Protein AF-A0A9D8K3T7-F1 (afdb_monomer_lite)

pLDDT: mean 91.18, std 6.03, range [59.62, 97.62]

Structure (mmCIF, N/CA/C/O backbone):
data_AF-A0A9D8K3T7-F1
#
_entry.id   AF-A0A9D8K3T7-F1
#
loop_
_atom_site.group_PDB
_atom_site.id
_atom_site.type_symbol
_atom_site.label_atom_id
_atom_site.label_alt_id
_atom_site.label_comp_id
_atom_site.label_asym_id
_atom_site.label_entity_id
_atom_site.label_seq_id
_atom_site.pdbx_PDB_ins_code
_atom_site.Cartn_x
_atom_site.Cartn_y
_atom_site.Cartn_z
_atom_site.occupancy
_atom_site.B_iso_or_equiv
_atom_site.auth_seq_id
_atom_site.auth_comp_id
_atom_site.auth_asym_id
_atom_site.auth_atom_id
_atom_site.pdbx_PDB_model_num
ATOM 1 N N . MET A 1 1 ? -12.596 6.333 -8.350 1.00 59.62 1 MET A N 1
ATOM 2 C CA . MET A 1 1 ? -12.313 5.576 -7.111 1.00 59.62 1 MET A CA 1
ATOM 3 C C . MET A 1 1 ? -12.587 6.525 -5.955 1.00 59.62 1 MET A C 1
ATOM 5 O O . MET A 1 1 ? -12.245 7.690 -6.104 1.00 59.62 1 MET A O 1
ATOM 9 N N . ALA A 1 2 ? -13.260 6.091 -4.889 1.00 73.00 2 ALA A N 1
ATOM 10 C CA . ALA A 1 2 ? -13.436 6.940 -3.708 1.00 73.00 2 ALA A CA 1
ATOM 11 C C . ALA A 1 2 ? -12.078 7.144 -3.017 1.00 73.00 2 ALA A C 1
ATOM 13 O O . ALA A 1 2 ? -11.259 6.223 -3.025 1.00 73.00 2 ALA A O 1
ATOM 14 N N . GLU A 1 3 ? -11.831 8.332 -2.463 1.00 82.88 3 GLU A N 1
ATOM 15 C CA . GLU A 1 3 ? -10.604 8.611 -1.711 1.00 82.88 3 GLU A CA 1
ATOM 16 C C . GLU A 1 3 ? -10.474 7.657 -0.521 1.00 82.88 3 GLU A C 1
ATOM 18 O O . GLU A 1 3 ? -11.423 7.441 0.234 1.00 82.88 3 GLU A O 1
ATOM 23 N N . MET A 1 4 ? -9.284 7.079 -0.357 1.00 88.50 4 MET A N 1
ATOM 24 C CA . MET A 1 4 ? -8.962 6.221 0.778 1.00 88.50 4 MET A CA 1
ATOM 25 C C . MET A 1 4 ? -7.820 6.855 1.558 1.00 88.50 4 MET A C 1
ATOM 27 O O . MET A 1 4 ? -6.693 6.925 1.074 1.00 88.50 4 MET A O 1
ATOM 31 N N . VAL A 1 5 ? -8.108 7.281 2.783 1.00 91.19 5 VAL A N 1
ATOM 32 C CA . VAL A 1 5 ? -7.136 7.904 3.686 1.00 91.19 5 VAL A CA 1
ATOM 33 C C . VAL A 1 5 ? -6.657 6.859 4.686 1.00 91.19 5 VAL A C 1
ATOM 35 O O . VAL A 1 5 ? -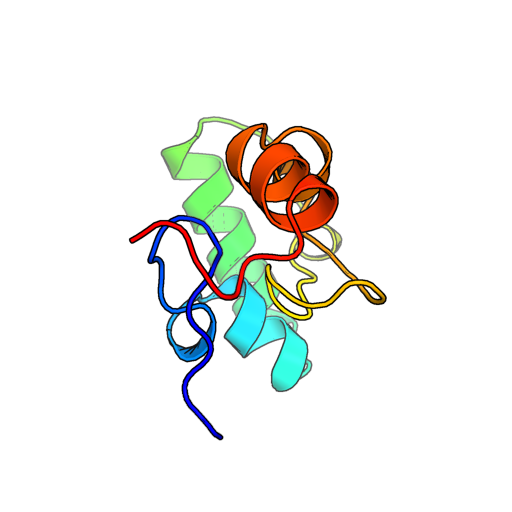7.458 6.310 5.426 1.00 91.19 5 VAL A O 1
ATOM 38 N N . ALA A 1 6 ? -5.363 6.559 4.733 1.00 90.75 6 ALA A N 1
ATOM 39 C CA . ALA A 1 6 ? -4.793 5.646 5.719 1.00 90.75 6 ALA A CA 1
ATOM 40 C C . ALA A 1 6 ? -5.025 6.137 7.157 1.00 90.75 6 ALA A C 1
ATOM 42 O O . ALA A 1 6 ? -5.249 7.322 7.397 1.00 90.75 6 ALA A O 1
ATOM 43 N N . TYR A 1 7 ? -4.829 5.253 8.140 1.00 91.25 7 TYR A N 1
ATOM 44 C CA . TYR A 1 7 ? -4.870 5.646 9.553 1.00 91.25 7 TYR A CA 1
ATOM 45 C C . TYR A 1 7 ? -3.941 6.823 9.888 1.00 91.25 7 TYR A C 1
ATOM 47 O O . TYR A 1 7 ? -4.287 7.643 10.725 1.00 91.25 7 TYR A O 1
ATOM 55 N N . CYS A 1 8 ? -2.791 6.935 9.220 1.00 88.50 8 CYS A N 1
ATOM 56 C CA . CYS A 1 8 ? -1.830 8.025 9.402 1.00 88.50 8 CYS A CA 1
ATOM 57 C C . CYS A 1 8 ? -2.125 9.296 8.580 1.00 88.50 8 CYS A C 1
ATOM 59 O O . CYS A 1 8 ? -1.292 10.195 8.569 1.00 88.50 8 CYS A O 1
ATOM 61 N N . GLY A 1 9 ? -3.239 9.360 7.845 1.00 88.12 9 GLY A N 1
ATOM 62 C CA . GLY A 1 9 ? -3.582 10.504 6.991 1.00 88.12 9 GLY A CA 1
ATOM 63 C C . GLY A 1 9 ? -3.026 10.447 5.564 1.00 88.12 9 GLY A C 1
ATOM 64 O O . GLY A 1 9 ? -3.402 11.268 4.736 1.00 88.12 9 GLY A O 1
ATOM 65 N N . ILE A 1 10 ? -2.175 9.468 5.233 1.00 89.12 10 ILE A N 1
ATOM 66 C CA . ILE A 1 10 ? -1.662 9.296 3.863 1.00 89.12 10 ILE A CA 1
ATOM 67 C C . ILE A 1 10 ? -2.790 8.849 2.929 1.00 89.12 10 ILE A C 1
ATOM 69 O O . ILE A 1 10 ? -3.467 7.856 3.201 1.00 89.12 10 ILE A O 1
ATOM 73 N N . LEU A 1 11 ? -2.939 9.514 1.787 1.00 91.25 11 LEU A N 1
ATOM 74 C CA . LEU A 1 11 ? -3.876 9.109 0.743 1.00 91.25 11 LEU A CA 1
ATOM 75 C C . LEU A 1 11 ? -3.389 7.828 0.056 1.00 91.25 11 LEU A C 1
ATOM 77 O O . LEU A 1 11 ? -2.463 7.824 -0.752 1.00 91.25 11 LEU A O 1
ATOM 81 N N . CYS A 1 12 ? -4.037 6.707 0.371 1.00 89.44 12 CYS A N 1
ATOM 82 C CA . CYS A 1 12 ? -3.774 5.418 -0.266 1.00 89.44 12 CYS A CA 1
ATOM 83 C C . CYS A 1 12 ? -4.075 5.476 -1.767 1.00 89.44 12 CYS A C 1
ATOM 85 O O . CYS A 1 12 ? -3.365 4.853 -2.547 1.00 89.44 12 CYS A O 1
ATOM 87 N N . THR A 1 13 ? -5.064 6.266 -2.187 1.00 88.75 13 THR A N 1
ATOM 88 C CA . THR A 1 13 ? -5.406 6.468 -3.604 1.00 88.75 13 THR A CA 1
ATOM 89 C C . THR A 1 13 ? -4.323 7.177 -4.414 1.00 88.75 13 THR A C 1
ATOM 91 O O . THR A 1 13 ? -4.332 7.067 -5.636 1.00 88.75 13 THR A O 1
ATOM 94 N N . GLU A 1 14 ? -3.374 7.845 -3.756 1.00 91.75 14 GLU A N 1
ATOM 95 C CA . GLU A 1 14 ? -2.201 8.469 -4.382 1.00 91.75 14 GLU A CA 1
ATOM 96 C C . GLU A 1 14 ? -0.914 7.657 -4.152 1.00 91.75 14 GLU A C 1
ATOM 98 O O . GLU A 1 14 ? 0.151 7.990 -4.668 1.00 91.75 14 GLU A O 1
ATOM 103 N N . CYS A 1 15 ? -0.992 6.561 -3.390 1.00 91.56 15 CYS A N 1
ATOM 104 C CA . CYS A 1 15 ? 0.158 5.720 -3.093 1.00 91.56 15 CYS A CA 1
ATOM 105 C C . CYS A 1 15 ? 0.558 4.890 -4.328 1.00 91.56 15 CYS A C 1
ATOM 107 O O . CYS A 1 15 ? -0.259 4.104 -4.822 1.00 91.56 15 CYS A O 1
ATOM 109 N N . PRO A 1 16 ? 1.825 4.949 -4.784 1.00 93.00 16 PRO A N 1
ATOM 110 C CA . PRO A 1 16 ? 2.275 4.217 -5.967 1.00 93.00 16 PRO A CA 1
ATOM 111 C C . PRO A 1 16 ? 2.077 2.702 -5.856 1.00 93.00 16 PRO A C 1
ATOM 113 O O . PRO A 1 16 ? 1.663 2.059 -6.816 1.00 93.00 16 PRO A O 1
ATOM 116 N N . ALA A 1 17 ? 2.316 2.130 -4.669 1.00 94.25 17 ALA A N 1
ATOM 117 C CA . ALA A 1 17 ? 2.134 0.700 -4.424 1.00 94.25 17 ALA A CA 1
ATOM 118 C C . ALA A 1 17 ? 0.663 0.278 -4.529 1.00 94.25 17 ALA A C 1
ATOM 120 O O . ALA A 1 17 ? 0.355 -0.760 -5.114 1.00 94.25 17 ALA A O 1
ATOM 121 N N . PHE A 1 18 ? -0.250 1.091 -3.991 1.00 94.31 18 PHE A N 1
ATOM 122 C CA . PHE A 1 18 ? -1.686 0.844 -4.101 1.00 94.31 18 PHE A CA 1
ATOM 123 C C . PHE A 1 18 ? -2.129 0.928 -5.563 1.00 94.31 18 PHE A C 1
ATOM 125 O O . PHE A 1 18 ? -2.735 -0.008 -6.076 1.00 94.31 18 PHE A O 1
ATOM 132 N N . ILE A 1 19 ? -1.743 1.996 -6.265 1.00 94.31 19 ILE A N 1
ATOM 133 C CA . ILE A 1 19 ? -2.072 2.207 -7.680 1.00 94.31 19 ILE A CA 1
ATOM 134 C C . ILE A 1 19 ? -1.568 1.042 -8.544 1.00 94.31 19 ILE A C 1
ATOM 136 O O . ILE A 1 19 ? -2.342 0.485 -9.322 1.00 94.31 19 ILE A O 1
ATOM 140 N N . ALA A 1 20 ? -0.304 0.637 -8.384 1.00 96.12 20 ALA A N 1
ATOM 141 C CA . ALA A 1 20 ? 0.281 -0.488 -9.115 1.00 96.12 20 ALA A CA 1
ATOM 142 C C . ALA A 1 20 ? -0.460 -1.806 -8.834 1.00 96.12 20 ALA A C 1
ATOM 144 O O . ALA A 1 20 ? -0.693 -2.604 -9.740 1.00 96.12 20 ALA A O 1
ATOM 145 N N . THR A 1 21 ? -0.891 -2.011 -7.585 1.00 94.94 21 THR A N 1
ATOM 146 C CA . THR A 1 21 ? -1.648 -3.201 -7.180 1.00 94.94 21 THR A CA 1
ATOM 147 C C . THR A 1 21 ? -3.040 -3.233 -7.805 1.00 94.94 21 THR A C 1
ATOM 149 O O . THR A 1 21 ? -3.424 -4.265 -8.352 1.00 94.94 21 THR A O 1
ATOM 152 N N . GLN A 1 22 ? -3.777 -2.118 -7.762 1.00 93.88 22 GLN A N 1
ATOM 153 C CA . GLN A 1 22 ? -5.137 -2.031 -8.307 1.00 93.88 22 GLN A CA 1
ATOM 154 C C . GLN A 1 22 ? -5.164 -2.124 -9.836 1.00 93.88 22 GLN A C 1
ATOM 156 O O . GLN A 1 22 ? -6.114 -2.651 -10.407 1.00 93.88 22 GLN A O 1
ATOM 161 N N . GLN A 1 23 ? -4.117 -1.638 -10.505 1.00 95.12 23 GLN A N 1
ATOM 162 C CA . GLN A 1 23 ? -3.970 -1.757 -11.960 1.00 95.12 23 GLN A CA 1
ATOM 163 C C . GLN A 1 23 ? -3.366 -3.097 -12.392 1.00 95.12 23 GLN A C 1
ATOM 165 O O . GLN A 1 23 ? -3.318 -3.380 -13.585 1.00 95.12 23 GLN A O 1
ATOM 170 N N . ASN A 1 24 ? -2.919 -3.913 -11.431 1.00 95.38 24 ASN A N 1
ATOM 171 C CA . ASN A 1 24 ? -2.159 -5.136 -11.658 1.00 95.38 24 ASN A CA 1
ATOM 172 C C . ASN A 1 24 ? -0.995 -4.935 -12.650 1.00 95.38 24 ASN A C 1
ATOM 174 O O . ASN A 1 24 ? -0.823 -5.707 -13.591 1.00 95.38 24 ASN A O 1
ATOM 178 N N . ASP A 1 25 ? -0.234 -3.859 -12.445 1.00 97.19 25 ASP A N 1
ATOM 179 C CA . ASP A 1 25 ? 0.816 -3.398 -13.353 1.00 97.19 25 ASP A CA 1
ATOM 180 C C . ASP A 1 25 ? 2.204 -3.724 -12.782 1.00 97.19 25 ASP A C 1
ATOM 182 O O . ASP A 1 25 ? 2.700 -3.061 -11.864 1.00 97.19 25 ASP A O 1
ATOM 186 N N . ASP A 1 26 ? 2.839 -4.756 -13.339 1.00 96.56 26 ASP A N 1
ATOM 187 C CA . ASP A 1 26 ? 4.152 -5.229 -12.894 1.00 96.56 26 ASP A CA 1
ATOM 188 C C . ASP A 1 26 ? 5.288 -4.249 -13.216 1.00 96.56 26 ASP A C 1
ATOM 190 O O . ASP A 1 26 ? 6.279 -4.192 -12.480 1.00 96.56 26 ASP A O 1
ATOM 194 N N . ALA A 1 27 ? 5.149 -3.437 -14.269 1.00 97.00 27 ALA A N 1
ATOM 195 C CA . ALA A 1 27 ? 6.140 -2.416 -14.593 1.00 97.00 27 ALA A CA 1
ATOM 196 C C . ALA A 1 27 ? 6.149 -1.336 -13.505 1.00 97.00 27 ALA A C 1
ATOM 198 O O . ALA A 1 27 ? 7.210 -1.002 -12.974 1.00 97.00 27 ALA A O 1
ATOM 199 N N . LYS A 1 28 ?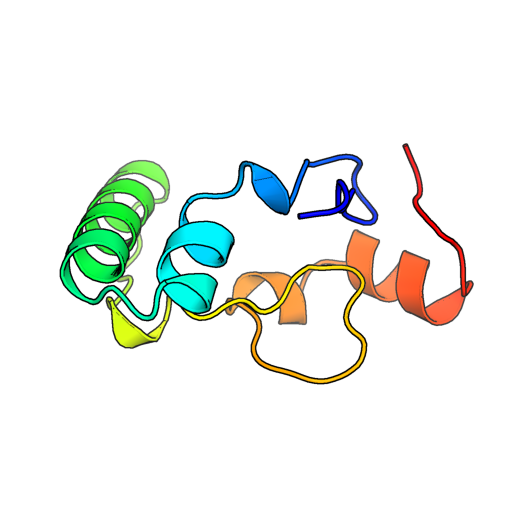 4.966 -0.885 -13.072 1.00 96.88 28 LYS A N 1
ATOM 200 C CA . LYS A 1 28 ? 4.844 0.053 -11.946 1.00 96.88 28 LYS A CA 1
ATOM 201 C C . LYS A 1 28 ? 5.332 -0.549 -10.635 1.00 96.88 28 LYS A C 1
ATOM 203 O O . LYS A 1 28 ? 6.023 0.134 -9.883 1.00 96.88 28 LYS A O 1
ATOM 208 N N . ARG A 1 29 ? 5.035 -1.825 -10.354 1.00 97.62 29 ARG A N 1
ATOM 209 C CA . ARG A 1 29 ? 5.5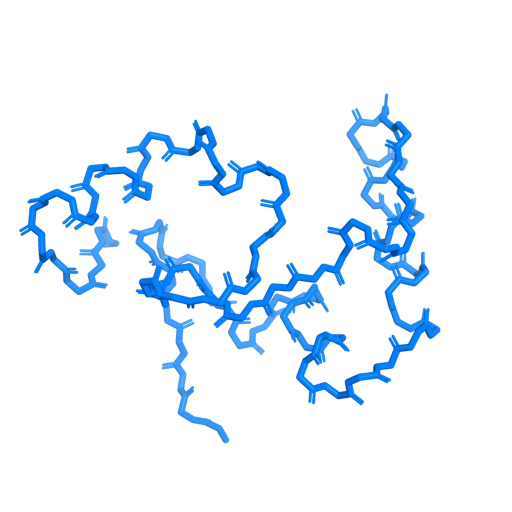75 -2.510 -9.161 1.00 97.62 29 ARG A CA 1
ATOM 210 C C . ARG A 1 29 ? 7.102 -2.484 -9.150 1.00 97.62 29 ARG A C 1
ATOM 212 O O . ARG A 1 29 ? 7.698 -2.199 -8.113 1.00 97.62 29 ARG A O 1
ATOM 219 N N . LYS A 1 30 ? 7.734 -2.721 -10.303 1.00 97.56 30 LYS A N 1
ATOM 220 C CA . LYS A 1 30 ? 9.191 -2.655 -10.447 1.00 97.56 30 LYS A CA 1
ATOM 221 C C . LYS A 1 30 ? 9.735 -1.247 -10.210 1.00 97.56 30 LYS A C 1
ATOM 223 O O . LYS A 1 30 ? 10.677 -1.099 -9.436 1.00 97.56 30 LYS A O 1
ATOM 228 N N . GLU A 1 31 ? 9.130 -0.223 -10.805 1.00 97.31 31 GLU A N 1
ATOM 229 C CA . GLU A 1 31 ? 9.542 1.172 -10.595 1.00 97.31 31 GLU A CA 1
ATOM 230 C C . GLU A 1 31 ? 9.458 1.579 -9.119 1.00 97.31 31 GLU A C 1
ATOM 232 O O . GLU A 1 31 ? 10.399 2.162 -8.578 1.00 97.31 31 GLU A O 1
ATOM 237 N N . VAL A 1 32 ? 8.358 1.232 -8.444 1.00 96.38 32 VAL A N 1
ATOM 238 C CA . VAL A 1 32 ? 8.163 1.522 -7.017 1.00 96.38 32 VAL A CA 1
ATOM 239 C C . VAL A 1 32 ? 9.184 0.776 -6.163 1.00 96.38 32 VAL A C 1
ATOM 241 O O . VAL A 1 32 ? 9.801 1.386 -5.288 1.00 96.38 32 VAL A O 1
ATOM 244 N N . ALA A 1 33 ? 9.411 -0.512 -6.435 1.00 96.50 33 ALA A N 1
ATOM 245 C CA . ALA A 1 33 ? 10.407 -1.310 -5.728 1.00 96.50 33 ALA A CA 1
ATOM 246 C C . ALA A 1 33 ? 11.813 -0.708 -5.862 1.00 96.50 33 ALA A C 1
ATOM 248 O O . ALA A 1 33 ? 12.505 -0.548 -4.861 1.00 96.50 33 ALA A O 1
ATOM 249 N N . GLU A 1 34 ? 12.221 -0.304 -7.069 1.00 96.75 34 GLU A N 1
ATOM 250 C CA . GLU A 1 34 ? 13.521 0.331 -7.304 1.00 96.75 34 GLU A CA 1
ATOM 251 C C . GLU A 1 34 ? 13.654 1.683 -6.592 1.00 96.75 34 GLU A C 1
ATOM 253 O O . GLU A 1 34 ? 14.704 1.979 -6.011 1.00 96.75 34 GLU A O 1
ATOM 258 N N . GLN A 1 35 ? 12.605 2.512 -6.620 1.00 96.38 35 GLN A N 1
ATOM 259 C CA . GLN A 1 35 ? 12.590 3.805 -5.932 1.00 96.38 35 GLN A CA 1
ATOM 260 C C . GLN A 1 35 ? 12.716 3.628 -4.418 1.00 96.38 35 GLN A C 1
ATOM 262 O O . GLN A 1 35 ? 13.579 4.244 -3.789 1.00 96.38 35 GLN A O 1
ATOM 267 N N . TRP A 1 36 ? 11.905 2.749 -3.831 1.00 95.19 36 TRP A N 1
ATOM 268 C CA . TRP A 1 36 ? 11.917 2.492 -2.394 1.00 95.19 36 TRP A CA 1
ATOM 269 C C . TRP A 1 36 ? 13.209 1.802 -1.954 1.00 95.19 36 TRP A C 1
ATOM 271 O O . TRP A 1 36 ? 13.761 2.153 -0.911 1.00 95.19 36 TRP A O 1
ATOM 281 N N . ALA A 1 37 ? 13.747 0.884 -2.763 1.00 95.38 37 ALA A N 1
ATOM 282 C CA . ALA A 1 37 ? 15.025 0.237 -2.490 1.00 95.38 37 ALA A CA 1
ATOM 283 C C . ALA A 1 37 ? 16.158 1.266 -2.377 1.00 95.38 37 ALA A C 1
ATOM 285 O O . ALA A 1 37 ? 16.952 1.219 -1.435 1.00 95.38 37 ALA A O 1
ATOM 286 N N . LYS A 1 38 ? 16.197 2.249 -3.288 1.00 95.81 38 LYS A N 1
ATOM 287 C CA . LYS A 1 38 ? 17.165 3.358 -3.253 1.00 95.81 38 LYS A CA 1
ATOM 288 C C . LYS A 1 38 ? 16.935 4.285 -2.059 1.00 95.81 38 LYS A C 1
ATOM 290 O O . LYS A 1 38 ? 17.889 4.610 -1.355 1.00 95.81 38 LYS A O 1
ATOM 295 N N . GLN A 1 39 ? 15.690 4.698 -1.824 1.00 95.12 39 GLN A N 1
ATOM 296 C CA . GLN A 1 39 ? 15.340 5.658 -0.775 1.00 95.12 39 GLN A CA 1
ATOM 297 C C . GLN A 1 39 ? 15.616 5.113 0.629 1.00 95.12 39 GLN A C 1
ATOM 299 O O . GLN A 1 39 ? 16.187 5.813 1.464 1.00 95.12 39 GLN A O 1
ATOM 304 N N . TYR A 1 40 ? 15.240 3.861 0.881 1.00 92.25 40 TYR A N 1
ATOM 305 C CA . TYR A 1 40 ? 15.384 3.237 2.194 1.00 92.25 40 TYR A CA 1
ATOM 306 C C . TYR A 1 40 ? 16.665 2.411 2.339 1.00 92.25 40 TYR A C 1
ATOM 308 O O . TYR A 1 40 ? 16.952 1.932 3.432 1.00 92.25 40 TYR A O 1
ATOM 316 N N . LYS A 1 41 ? 17.457 2.268 1.266 1.00 94.19 41 LYS A N 1
ATOM 317 C CA . LYS A 1 41 ? 18.680 1.446 1.222 1.00 94.19 41 LYS A CA 1
ATOM 318 C C . LYS A 1 41 ? 18.413 -0.009 1.626 1.00 94.19 41 LYS A C 1
ATOM 320 O O . LYS A 1 41 ? 19.170 -0.605 2.388 1.00 94.19 41 LYS A O 1
ATOM 325 N N . MET A 1 42 ? 17.321 -0.569 1.112 1.00 92.44 42 MET A N 1
ATOM 326 C CA . MET A 1 42 ? 16.879 -1.938 1.388 1.00 92.44 42 MET A CA 1
ATOM 327 C C . MET A 1 42 ? 16.696 -2.707 0.083 1.00 92.44 42 MET A C 1
ATOM 329 O O . MET A 1 42 ? 16.446 -2.113 -0.961 1.00 92.44 42 MET A O 1
ATOM 333 N N . SER A 1 43 ? 16.785 -4.035 0.135 1.00 92.81 43 SER A N 1
ATOM 334 C CA . SER A 1 43 ? 16.388 -4.870 -1.000 1.00 92.81 43 SER A CA 1
ATOM 335 C C . SER A 1 43 ? 14.870 -5.026 -0.988 1.00 92.81 43 SER A C 1
ATOM 337 O O . SER A 1 43 ? 14.322 -5.560 -0.026 1.00 92.81 43 SER A O 1
ATOM 339 N N . ILE A 1 44 ? 14.200 -4.527 -2.026 1.00 94.62 44 ILE A N 1
ATOM 340 C CA . ILE A 1 44 ? 12.746 -4.609 -2.198 1.00 94.62 44 ILE A CA 1
ATOM 341 C C . ILE A 1 44 ? 12.492 -5.208 -3.574 1.00 94.62 44 ILE A C 1
ATOM 343 O O . ILE A 1 44 ? 13.023 -4.719 -4.574 1.00 94.62 44 ILE A O 1
ATOM 347 N N . LYS A 1 45 ? 11.710 -6.284 -3.631 1.00 95.38 45 LYS A N 1
ATOM 348 C CA . LYS A 1 45 ? 11.323 -6.930 -4.884 1.00 95.38 45 LYS A CA 1
ATOM 349 C C . LYS A 1 45 ? 10.011 -6.334 -5.398 1.00 95.38 45 LYS A C 1
ATOM 351 O O . LYS A 1 45 ? 9.193 -5.890 -4.596 1.00 95.38 45 LYS A O 1
ATOM 356 N N . PRO A 1 46 ? 9.754 -6.382 -6.715 1.00 95.00 46 PRO A N 1
ATOM 357 C CA . PRO A 1 46 ? 8.451 -6.004 -7.266 1.00 95.00 46 PRO A CA 1
ATOM 358 C C . PRO A 1 46 ? 7.284 -6.757 -6.604 1.00 95.00 46 PRO A C 1
ATOM 360 O O . PRO A 1 46 ? 6.242 -6.163 -6.346 1.00 95.00 46 PRO A O 1
ATOM 363 N N . ASP A 1 47 ? 7.485 -8.028 -6.243 1.00 93.75 47 ASP A N 1
ATOM 364 C CA . ASP A 1 47 ? 6.477 -8.860 -5.567 1.00 93.75 47 ASP A CA 1
ATOM 365 C C . ASP A 1 47 ? 6.125 -8.365 -4.153 1.00 93.75 47 ASP A C 1
ATOM 367 O O . ASP A 1 47 ? 5.023 -8.621 -3.662 1.00 93.75 47 ASP A O 1
ATOM 371 N N . ASP A 1 48 ? 7.019 -7.606 -3.511 1.00 93.88 48 ASP A N 1
ATOM 372 C CA . ASP A 1 48 ? 6.760 -6.979 -2.210 1.00 93.88 48 ASP A CA 1
ATOM 373 C C . ASP A 1 48 ? 5.830 -5.755 -2.341 1.00 93.88 48 ASP A C 1
ATOM 375 O O . ASP A 1 48 ? 5.300 -5.255 -1.344 1.00 93.88 48 ASP A O 1
ATOM 379 N N . ILE A 1 49 ? 5.600 -5.269 -3.569 1.00 95.81 49 ILE A N 1
ATOM 380 C CA . ILE A 1 49 ? 4.742 -4.122 -3.883 1.00 95.81 49 ILE A CA 1
ATOM 381 C C . ILE A 1 49 ? 3.323 -4.611 -4.192 1.00 95.81 49 ILE A C 1
ATOM 383 O O . ILE A 1 49 ? 2.832 -4.561 -5.321 1.00 95.81 49 ILE A O 1
ATOM 387 N N . ASN A 1 50 ? 2.651 -5.091 -3.148 1.00 94.75 50 ASN A N 1
ATOM 388 C CA . ASN A 1 50 ? 1.251 -5.500 -3.194 1.00 94.75 50 ASN A CA 1
ATOM 389 C C . ASN A 1 50 ? 0.483 -4.905 -2.007 1.00 94.75 50 ASN A C 1
ATOM 391 O O . ASN A 1 50 ? 0.743 -5.241 -0.853 1.00 94.75 50 ASN A O 1
ATOM 395 N N . CYS A 1 51 ? -0.458 -4.001 -2.282 1.00 94.50 51 CYS A N 1
ATOM 396 C CA . CYS A 1 51 ? -1.209 -3.270 -1.265 1.00 94.50 51 CYS A CA 1
ATOM 397 C C . CYS A 1 51 ? -2.655 -3.004 -1.691 1.00 94.50 51 CYS A C 1
ATOM 399 O O . CYS A 1 51 ? -2.899 -2.331 -2.692 1.00 94.50 51 CYS A O 1
ATOM 401 N N . ASP A 1 52 ? -3.601 -3.452 -0.872 1.00 93.19 52 ASP A N 1
ATOM 402 C CA . ASP A 1 52 ? -5.038 -3.226 -1.038 1.00 93.19 52 ASP A CA 1
ATOM 403 C C . ASP A 1 52 ? -5.559 -2.103 -0.109 1.00 93.19 52 ASP A C 1
ATOM 405 O O . ASP A 1 52 ? -6.764 -1.893 0.021 1.00 93.19 52 ASP A O 1
ATOM 409 N N . GLY A 1 53 ? -4.647 -1.333 0.500 1.00 91.06 53 GLY A N 1
ATOM 410 C CA . GLY A 1 53 ? -4.950 -0.117 1.262 1.00 91.06 53 GLY A CA 1
ATOM 411 C C . GLY A 1 53 ? -4.896 -0.294 2.782 1.00 91.06 53 GLY A C 1
ATOM 412 O O . GLY A 1 53 ? -5.196 -1.348 3.320 1.00 91.06 53 GLY A O 1
ATOM 413 N N . CYS A 1 54 ? -4.502 0.759 3.504 1.00 89.31 54 CYS A N 1
ATOM 414 C CA . CYS A 1 54 ? -4.161 0.661 4.932 1.00 89.31 54 CYS A CA 1
ATOM 415 C C . CYS A 1 54 ? -5.360 0.347 5.853 1.00 89.31 54 CYS A C 1
ATOM 417 O O . CYS A 1 54 ? -5.176 -0.328 6.868 1.00 89.31 54 CYS A O 1
ATOM 419 N N . ILE A 1 55 ? -6.564 0.823 5.503 1.00 88.88 55 ILE A N 1
ATOM 420 C CA . ILE A 1 55 ? -7.807 0.581 6.267 1.00 88.88 55 ILE A CA 1
ATOM 421 C C . ILE A 1 55 ? -8.371 -0.823 6.004 1.00 88.88 55 ILE A C 1
ATOM 423 O O . ILE A 1 55 ? -9.107 -1.362 6.834 1.00 88.88 55 ILE A O 1
ATOM 427 N N . SER A 1 56 ? -8.038 -1.425 4.860 1.00 86.38 56 SER A N 1
ATOM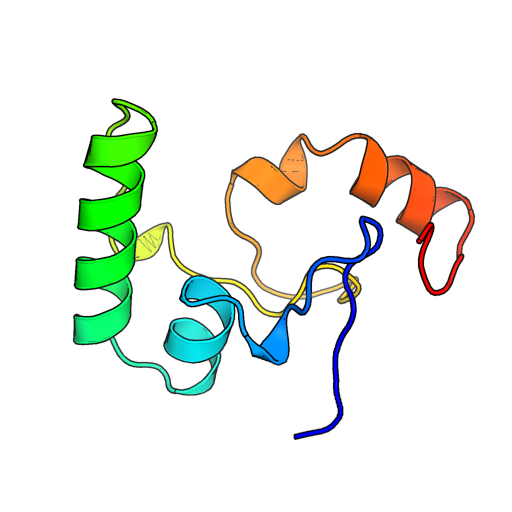 428 C CA . SER A 1 56 ? -8.518 -2.752 4.493 1.00 86.38 56 SER A CA 1
ATOM 429 C C . SER A 1 56 ? -8.087 -3.758 5.565 1.00 86.38 56 SER A C 1
ATOM 431 O O . SER A 1 56 ? -6.903 -3.905 5.878 1.00 86.38 56 SER A O 1
ATOM 433 N N . LYS A 1 57 ? -9.071 -4.402 6.205 1.00 79.44 57 LYS A N 1
ATOM 434 C CA . LYS A 1 57 ? -8.812 -5.417 7.239 1.00 79.44 57 LYS A CA 1
ATOM 435 C C . LYS A 1 57 ? -8.221 -6.673 6.613 1.00 79.44 57 LYS A C 1
ATOM 437 O O . LYS A 1 57 ? -7.245 -7.212 7.129 1.00 79.44 57 LYS A O 1
ATOM 442 N N . ASP A 1 58 ? -8.792 -7.058 5.480 1.00 83.31 58 ASP A N 1
ATOM 443 C CA . ASP A 1 58 ? -8.389 -8.190 4.663 1.00 83.31 58 ASP A CA 1
ATOM 444 C C . ASP A 1 58 ? -7.642 -7.705 3.413 1.00 83.31 58 ASP A C 1
ATOM 446 O O . ASP A 1 58 ? -7.772 -6.549 3.003 1.00 83.31 58 ASP A O 1
ATOM 450 N N . GLY A 1 59 ? -6.864 -8.596 2.799 1.00 86.88 59 GLY A N 1
ATOM 451 C CA . GLY A 1 59 ? -6.126 -8.316 1.567 1.00 86.88 59 GLY A CA 1
ATOM 452 C C . GLY A 1 59 ? -4.619 -8.162 1.757 1.00 86.88 59 GLY A C 1
ATOM 453 O O . GLY A 1 59 ? -4.051 -8.398 2.829 1.00 86.88 59 GLY A O 1
ATOM 454 N N . ARG A 1 60 ? -3.951 -7.808 0.663 1.00 93.19 60 ARG A N 1
ATOM 455 C CA . ARG A 1 60 ? -2.496 -7.698 0.577 1.00 93.19 60 ARG A CA 1
ATOM 456 C C . ARG A 1 60 ? -2.043 -6.376 1.162 1.00 93.19 60 ARG A C 1
ATOM 458 O O . ARG A 1 60 ? -2.669 -5.337 0.964 1.00 93.19 60 ARG A O 1
ATOM 465 N N . HIS A 1 61 ? -0.915 -6.413 1.845 1.00 92.62 61 HIS A N 1
ATOM 466 C CA . HIS A 1 61 ? -0.293 -5.237 2.418 1.00 92.62 61 HIS A CA 1
ATOM 467 C C . HIS A 1 61 ? 1.217 -5.335 2.232 1.00 92.62 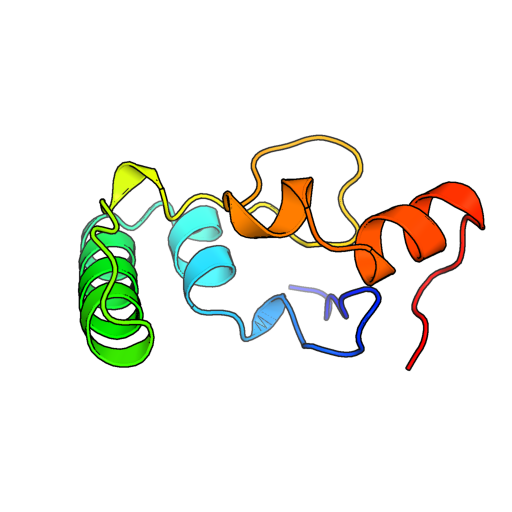61 HIS A C 1
ATOM 469 O O . HIS A 1 61 ? 1.791 -6.417 2.362 1.00 92.62 61 HIS A O 1
ATOM 475 N N . ILE A 1 62 ? 1.863 -4.196 1.983 1.00 92.44 62 ILE A N 1
ATOM 476 C CA . ILE A 1 62 ? 3.326 -4.125 1.953 1.00 92.44 62 ILE A CA 1
ATOM 477 C C . ILE A 1 62 ? 3.897 -4.488 3.326 1.00 92.44 62 ILE A C 1
A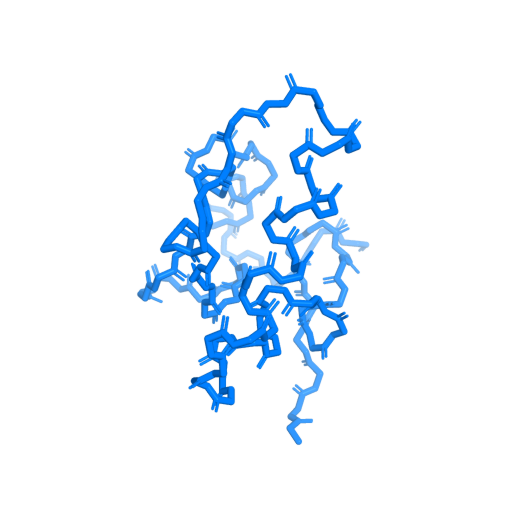TOM 479 O O . ILE A 1 62 ? 3.268 -4.235 4.356 1.00 92.44 62 ILE A O 1
ATOM 483 N N . GLY A 1 63 ? 5.122 -5.017 3.357 1.00 89.12 63 GLY A N 1
ATOM 484 C CA . GLY A 1 63 ? 5.735 -5.543 4.583 1.00 89.12 63 GLY A CA 1
ATOM 485 C C . GLY A 1 63 ? 5.702 -4.583 5.782 1.00 89.12 63 GLY A C 1
ATOM 486 O O . GLY A 1 63 ? 5.440 -5.013 6.904 1.00 89.12 63 GLY A O 1
ATOM 487 N N . TYR A 1 64 ? 5.870 -3.274 5.555 1.00 88.06 64 TYR A N 1
ATOM 488 C CA . TYR A 1 64 ? 5.825 -2.263 6.619 1.00 88.06 64 TYR A CA 1
ATOM 489 C C . TYR A 1 64 ? 4.471 -2.194 7.351 1.00 88.06 64 TYR A C 1
ATOM 491 O O . TYR A 1 64 ? 4.429 -1.941 8.555 1.00 88.06 64 TYR A O 1
ATOM 499 N N . CYS A 1 65 ? 3.353 -2.465 6.671 1.00 89.19 65 CYS A N 1
ATOM 500 C CA . CYS A 1 65 ? 2.022 -2.433 7.286 1.00 89.19 65 CYS A CA 1
ATOM 501 C C . CYS A 1 65 ? 1.860 -3.454 8.424 1.00 89.19 65 CYS A C 1
ATOM 503 O O . CYS A 1 65 ? 1.016 -3.245 9.295 1.00 89.19 65 CYS A O 1
ATOM 505 N N . ASN A 1 66 ? 2.677 -4.512 8.448 1.00 87.44 66 ASN A N 1
ATOM 506 C CA . ASN A 1 66 ? 2.656 -5.537 9.495 1.00 87.44 66 ASN A CA 1
ATOM 507 C C . ASN A 1 66 ? 3.295 -5.070 10.811 1.00 87.44 66 ASN A C 1
ATOM 509 O O . ASN A 1 66 ? 3.003 -5.632 11.862 1.00 87.44 66 ASN A O 1
ATOM 513 N N . ILE A 1 67 ? 4.149 -4.044 10.761 1.00 91.62 67 ILE A N 1
ATOM 514 C CA . ILE A 1 67 ? 4.870 -3.503 11.926 1.00 91.62 67 ILE A CA 1
ATOM 515 C C . ILE A 1 67 ? 4.477 -2.054 12.248 1.00 91.62 67 ILE A C 1
ATOM 517 O O . ILE A 1 67 ? 5.021 -1.439 13.160 1.00 91.62 67 ILE A O 1
ATOM 521 N N . CYS A 1 68 ? 3.548 -1.475 11.486 1.00 92.50 68 CYS A N 1
ATOM 522 C CA . CYS A 1 68 ? 3.108 -0.101 11.682 1.00 92.50 68 CYS A CA 1
ATOM 523 C C . CYS A 1 68 ? 2.220 0.011 12.933 1.00 92.50 68 CYS A C 1
ATOM 525 O O . CYS A 1 68 ? 1.043 -0.363 12.914 1.00 92.50 68 CYS A O 1
ATOM 527 N N . GLU A 1 69 ? 2.756 0.591 14.011 1.00 93.31 69 GLU A N 1
ATOM 528 C CA . GLU A 1 69 ? 2.013 0.784 15.266 1.00 93.31 69 GLU A CA 1
ATOM 529 C C . GLU A 1 69 ? 0.787 1.702 15.099 1.00 93.31 69 GLU A C 1
ATOM 531 O O . GLU A 1 69 ? -0.215 1.513 15.787 1.00 93.31 69 GLU A O 1
ATOM 536 N N . ILE A 1 70 ? 0.805 2.641 14.141 1.00 92.44 70 ILE A N 1
ATOM 537 C CA . ILE A 1 70 ? -0.363 3.487 13.832 1.00 92.44 70 ILE A CA 1
ATOM 538 C C . ILE A 1 70 ? -1.500 2.637 13.262 1.00 92.44 70 ILE A C 1
ATOM 540 O O . ILE A 1 70 ? -2.634 2.751 13.723 1.00 92.44 70 ILE A O 1
ATOM 544 N N . ARG A 1 71 ? -1.206 1.748 12.300 1.00 92.00 71 ARG A N 1
ATOM 545 C CA . ARG A 1 71 ? -2.212 0.835 11.737 1.00 92.00 71 ARG A CA 1
ATOM 546 C C . ARG A 1 71 ? -2.768 -0.078 12.821 1.00 92.00 71 ARG A C 1
ATOM 548 O O . ARG A 1 71 ? -3.979 -0.170 12.970 1.00 92.00 71 ARG A O 1
ATOM 555 N N . LYS A 1 72 ? -1.894 -0.688 13.624 1.00 92.38 72 LYS A N 1
ATOM 556 C CA . LYS A 1 72 ? -2.288 -1.541 14.753 1.00 92.38 72 LYS A CA 1
ATOM 557 C C . LYS A 1 72 ? -3.215 -0.811 15.731 1.00 92.38 72 LYS A C 1
ATOM 559 O O . LYS A 1 72 ? -4.275 -1.336 16.060 1.00 92.38 72 LYS A O 1
ATOM 564 N N . CYS A 1 73 ? -2.859 0.406 16.142 1.00 93.94 73 CYS A N 1
ATOM 565 C CA . CYS A 1 73 ? -3.684 1.241 17.016 1.00 93.94 73 CYS A CA 1
ATOM 566 C C . CYS A 1 73 ? -5.038 1.584 16.369 1.00 93.94 73 CYS A C 1
ATOM 568 O O . CYS A 1 73 ? -6.083 1.417 17.000 1.00 93.94 73 CYS A O 1
ATOM 570 N N . GLY A 1 74 ? -5.032 2.008 15.101 1.00 91.88 74 GLY A N 1
ATOM 571 C CA . GLY A 1 74 ? -6.237 2.375 14.360 1.00 91.88 74 GLY A CA 1
ATOM 572 C C . GLY A 1 74 ? -7.206 1.205 14.177 1.00 91.88 74 GLY A C 1
ATOM 573 O O . GLY A 1 74 ? -8.406 1.342 14.417 1.00 91.88 74 GLY A O 1
ATOM 574 N N . THR A 1 75 ? -6.676 0.024 13.849 1.00 90.12 75 THR A N 1
ATOM 575 C CA . THR A 1 75 ? -7.450 -1.218 13.756 1.00 90.12 75 THR A CA 1
ATOM 576 C C . THR A 1 75 ? -8.028 -1.629 15.112 1.00 90.12 75 THR A C 1
ATOM 578 O O . THR A 1 75 ? -9.211 -1.956 15.181 1.00 90.12 75 THR A O 1
ATOM 581 N N . GLN A 1 76 ? -7.243 -1.575 16.197 1.00 93.00 76 GLN A N 1
ATOM 582 C CA . GLN A 1 76 ? -7.704 -1.931 17.549 1.00 93.00 76 GLN A CA 1
ATOM 583 C C . GLN A 1 76 ? -8.805 -1.001 18.069 1.00 93.00 76 GLN A C 1
ATOM 585 O O . GLN A 1 76 ? -9.747 -1.462 18.707 1.00 93.00 76 GLN A O 1
ATOM 590 N N . LYS A 1 77 ? -8.695 0.302 17.797 1.00 92.62 77 LYS A N 1
ATOM 591 C CA . LYS A 1 77 ? -9.675 1.309 18.232 1.00 92.62 77 LYS A CA 1
ATOM 592 C C . LYS A 1 77 ? -10.871 1.451 17.289 1.00 92.62 77 LYS A C 1
ATOM 594 O O . LYS A 1 77 ? -11.771 2.225 17.594 1.00 92.62 77 LYS A O 1
ATOM 599 N N . ALA A 1 78 ? -10.874 0.736 16.161 1.00 89.94 78 ALA A N 1
ATOM 600 C CA . ALA A 1 78 ? -11.909 0.804 15.130 1.00 89.94 78 ALA A CA 1
ATOM 601 C C . ALA A 1 78 ? -12.220 2.240 14.653 1.00 89.94 78 ALA A C 1
ATOM 603 O O . ALA A 1 78 ? -13.365 2.572 14.351 1.00 89.94 78 ALA A O 1
ATOM 604 N N . VAL A 1 79 ? -11.197 3.095 14.589 1.00 89.88 79 VAL A N 1
ATOM 605 C CA . VAL A 1 79 ? -11.334 4.461 14.063 1.00 89.88 79 VAL A CA 1
ATOM 606 C C . VAL A 1 79 ? -11.327 4.454 12.536 1.00 89.88 79 VAL A C 1
ATOM 608 O O . VAL A 1 79 ? -10.846 3.507 11.917 1.00 89.88 79 VAL A O 1
ATOM 611 N N . VAL A 1 80 ? -11.838 5.519 11.918 1.00 83.56 80 VAL A N 1
ATOM 612 C CA . VAL A 1 80 ? -11.794 5.684 10.455 1.00 83.56 80 VAL A CA 1
ATOM 613 C C . VAL A 1 80 ? -10.399 6.136 10.003 1.00 83.56 80 VAL A C 1
ATOM 615 O O . VAL A 1 80 ? -9.839 5.561 9.075 1.00 83.56 80 VAL A O 1
ATOM 618 N N . ASN A 1 81 ? -9.811 7.119 10.689 1.00 82.31 81 ASN A N 1
ATOM 619 C CA . ASN A 1 81 ? -8.418 7.556 10.552 1.00 82.31 81 ASN A CA 1
ATOM 620 C C . ASN A 1 81 ? -7.960 8.274 11.849 1.00 82.31 81 ASN A C 1
ATOM 622 O O . ASN A 1 81 ? -8.758 8.444 12.772 1.00 82.31 81 ASN A O 1
ATOM 626 N N . CYS A 1 82 ? -6.672 8.620 11.955 1.00 78.62 82 CYS A N 1
ATOM 627 C CA . CYS A 1 82 ? -6.076 9.366 13.079 1.00 78.62 82 CYS A CA 1
ATOM 628 C C . CYS A 1 82 ? -5.415 10.684 12.630 1.00 78.62 82 CYS A C 1
ATOM 630 O O . CYS A 1 82 ? -4.487 11.144 13.298 1.00 78.62 82 CYS A O 1
ATOM 632 N N . ALA A 1 83 ? -5.833 11.220 11.479 1.00 73.62 83 ALA A N 1
ATOM 633 C CA . ALA A 1 83 ? -5.361 12.502 10.959 1.00 73.62 83 ALA A CA 1
ATOM 634 C C . ALA A 1 83 ? -6.020 13.679 11.690 1.00 73.62 83 ALA A C 1
ATOM 636 O O . ALA A 1 83 ? -7.184 13.518 12.125 1.00 73.62 83 ALA A O 1
#

Foldseek 3Di:
DDFQAAQARDTLVPDLLCVCQVVVPLVSLQVVQVVCCVVVVHRGDSVLSHPPGLQDPDGDDRPVSVVDVSSVVCVVVVHSHND

Sequence (83 aa):
MAEMVAYCGILCTECPAFIATQQNDDAKRKEVAEQWAKQYKMSIKPDDINCDGCISKDGRHIGYCNICEIRKCGTQKAVVNCA

Secondary structure (DSSP, 8-state):
----B-TTS-BGGG-HHHHHHHTT-HHHHHHHHHHHHHHHTS---GGG---S-TT-SSS---GGGGT-HHHHHHHHHT-S---

Radius of gyration: 12.73 Å; chains: 1; bounding box: 32×21×33 Å